Protein AF-A0A2U1FR32-F1 (afdb_monomer_lite)

Structure (mmCIF, N/CA/C/O backbone):
data_AF-A0A2U1FR32-F1
#
_entry.id   AF-A0A2U1FR32-F1
#
loop_
_atom_site.group_PDB
_atom_site.id
_atom_site.type_symbol
_atom_site.label_atom_id
_atom_site.label_alt_id
_atom_site.label_comp_id
_atom_site.label_asym_id
_atom_site.label_entity_id
_atom_site.label_seq_id
_atom_site.pdbx_PDB_ins_code
_atom_site.Cartn_x
_atom_site.Cartn_y
_atom_site.Cartn_z
_atom_site.occupancy
_atom_site.B_iso_or_equiv
_atom_site.auth_seq_id
_atom_site.auth_comp_id
_atom_site.auth_asym_id
_atom_site.auth_atom_id
_atom_site.pdbx_PDB_model_num
ATOM 1 N N . MET A 1 1 ? 0.632 -17.050 11.423 1.00 45.59 1 MET A N 1
ATOM 2 C CA . MET A 1 1 ? 0.057 -16.850 10.078 1.00 45.59 1 MET A CA 1
ATOM 3 C C . MET A 1 1 ? 0.730 -15.634 9.442 1.00 45.59 1 MET A C 1
ATOM 5 O O . MET A 1 1 ? 0.284 -14.521 9.663 1.00 45.59 1 MET A O 1
ATOM 9 N N . ALA A 1 2 ? 1.870 -15.834 8.784 1.00 44.75 2 ALA A N 1
ATOM 10 C CA . ALA A 1 2 ? 2.497 -14.933 7.808 1.00 44.75 2 ALA A CA 1
ATOM 11 C C . ALA A 1 2 ? 3.722 -15.702 7.309 1.00 44.75 2 ALA A C 1
ATOM 13 O O . ALA A 1 2 ? 4.767 -15.726 7.954 1.00 44.75 2 ALA A O 1
ATOM 14 N N . ASP A 1 3 ? 3.462 -16.481 6.269 1.00 45.09 3 ASP A N 1
ATOM 15 C CA . ASP A 1 3 ? 4.373 -17.418 5.640 1.00 45.09 3 ASP A CA 1
ATOM 16 C C . ASP A 1 3 ? 5.488 -16.693 4.878 1.00 45.09 3 ASP A C 1
ATOM 18 O O . ASP A 1 3 ? 5.303 -15.622 4.296 1.00 45.09 3 ASP A O 1
ATOM 22 N N . THR A 1 4 ? 6.652 -17.319 4.946 1.00 58.19 4 THR A N 1
ATOM 23 C CA . THR A 1 4 ? 7.915 -16.967 4.317 1.00 58.19 4 THR A CA 1
ATOM 24 C C . THR A 1 4 ? 7.878 -17.377 2.849 1.00 58.19 4 THR A C 1
ATOM 26 O O . THR A 1 4 ? 7.721 -18.554 2.550 1.00 58.19 4 THR A O 1
ATOM 29 N N . GLY A 1 5 ? 8.140 -16.453 1.922 1.00 46.16 5 GLY A N 1
ATOM 30 C CA . GLY A 1 5 ? 8.424 -16.840 0.538 1.00 46.16 5 GLY A CA 1
ATOM 31 C C . GLY A 1 5 ? 8.424 -15.681 -0.449 1.00 46.16 5 GLY A C 1
ATOM 32 O O . GLY A 1 5 ? 7.370 -15.270 -0.923 1.00 46.16 5 GLY A O 1
ATOM 33 N N . SER A 1 6 ? 9.622 -15.206 -0.804 1.00 45.84 6 SER A N 1
ATOM 34 C CA . SER A 1 6 ? 9.893 -14.185 -1.830 1.00 45.84 6 SER A CA 1
ATOM 35 C C . SER A 1 6 ? 9.463 -12.768 -1.434 1.00 45.84 6 SER A C 1
ATOM 37 O O . SER A 1 6 ? 8.293 -12.413 -1.528 1.00 45.84 6 SER A O 1
ATOM 39 N N . GLU A 1 7 ? 10.430 -11.932 -1.050 1.00 55.53 7 GLU A N 1
ATOM 40 C CA . GLU A 1 7 ? 10.250 -10.543 -0.587 1.00 55.53 7 GLU A CA 1
ATOM 41 C C . GLU A 1 7 ? 9.233 -9.717 -1.404 1.00 55.53 7 GLU A C 1
ATOM 43 O O . GLU A 1 7 ? 8.420 -9.014 -0.822 1.00 55.53 7 GLU A O 1
ATOM 48 N N . GLY A 1 8 ? 9.157 -9.878 -2.731 1.00 59.66 8 GLY A N 1
ATOM 49 C CA . GLY A 1 8 ? 8.148 -9.180 -3.547 1.00 59.66 8 GLY A CA 1
ATOM 50 C C . GLY A 1 8 ? 6.700 -9.671 -3.372 1.00 59.66 8 GLY A C 1
ATOM 51 O O . GLY A 1 8 ? 5.768 -8.874 -3.408 1.0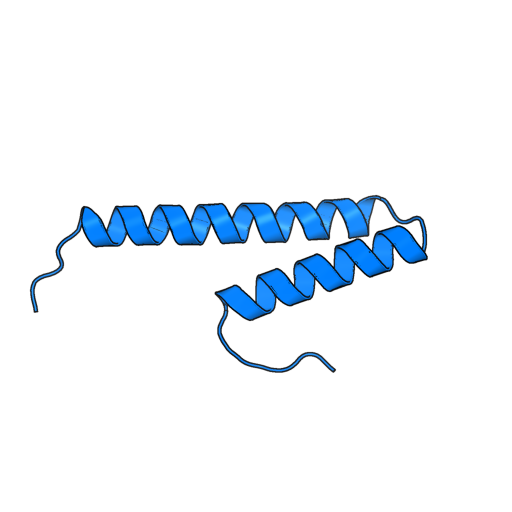0 59.66 8 GLY A O 1
ATOM 52 N N . LYS A 1 9 ? 6.486 -10.974 -3.158 1.00 64.06 9 LYS A N 1
ATOM 53 C CA . LYS A 1 9 ? 5.143 -11.550 -2.959 1.00 64.06 9 LYS A CA 1
ATOM 54 C C . LYS A 1 9 ? 4.656 -11.336 -1.529 1.00 64.06 9 LYS A C 1
ATOM 56 O O . LYS A 1 9 ? 3.470 -11.101 -1.315 1.00 64.06 9 LYS A O 1
ATOM 61 N N . ALA A 1 10 ? 5.570 -11.388 -0.563 1.00 70.81 10 ALA A N 1
ATOM 62 C CA . ALA A 1 10 ? 5.260 -11.170 0.843 1.00 70.81 10 ALA A CA 1
ATOM 63 C C . ALA A 1 10 ? 4.754 -9.741 1.107 1.00 70.81 10 ALA A C 1
ATOM 65 O O . ALA A 1 10 ? 3.746 -9.578 1.795 1.00 70.81 10 ALA A O 1
ATOM 66 N N . ASP A 1 11 ? 5.394 -8.719 0.526 1.00 72.12 11 ASP A N 1
ATOM 67 C CA . ASP A 1 11 ? 4.948 -7.325 0.649 1.00 72.12 11 ASP A CA 1
ATOM 68 C C . ASP A 1 11 ? 3.588 -7.083 -0.028 1.00 72.12 11 ASP A C 1
ATOM 70 O O . ASP A 1 11 ? 2.730 -6.411 0.545 1.00 72.12 11 ASP A O 1
ATOM 74 N N . GLU A 1 12 ? 3.326 -7.699 -1.187 1.00 73.88 12 GLU A N 1
ATOM 75 C CA . GLU A 1 12 ? 2.021 -7.596 -1.857 1.00 73.88 12 GLU A CA 1
ATOM 76 C C . GLU A 1 12 ? 0.897 -8.246 -1.032 1.00 73.88 12 GLU A C 1
ATOM 78 O O . GLU A 1 12 ? -0.176 -7.663 -0.852 1.00 73.88 12 GLU A O 1
ATOM 83 N N . VAL A 1 13 ? 1.145 -9.441 -0.486 1.00 83.81 13 VAL A N 1
ATOM 84 C CA . VAL A 1 13 ? 0.186 -10.146 0.375 1.00 83.81 13 VAL A CA 1
ATOM 85 C C . VAL A 1 13 ? -0.064 -9.349 1.654 1.00 83.81 13 VAL A C 1
ATOM 87 O O . VAL A 1 13 ? -1.214 -9.160 2.047 1.00 83.81 13 VAL A O 1
ATOM 90 N N . LYS A 1 14 ? 0.989 -8.815 2.281 1.00 81.44 14 LYS A N 1
ATOM 91 C CA . LYS A 1 14 ? 0.875 -7.979 3.482 1.00 81.44 14 LYS A CA 1
ATOM 92 C C . LYS A 1 14 ? 0.108 -6.686 3.202 1.00 81.44 14 LYS A C 1
ATOM 94 O O . LYS A 1 14 ? -0.721 -6.292 4.021 1.00 81.44 14 LYS A O 1
ATOM 99 N N . GLY A 1 15 ? 0.336 -6.063 2.047 1.00 84.12 15 GLY A N 1
ATOM 100 C CA . GLY A 1 15 ? -0.391 -4.879 1.594 1.00 84.12 15 GLY A CA 1
ATOM 101 C C . GLY A 1 15 ? -1.886 -5.147 1.414 1.00 84.12 15 GLY A C 1
ATOM 102 O O . GLY A 1 15 ? -2.708 -4.436 1.990 1.00 84.12 15 GLY A O 1
ATOM 103 N N . LYS A 1 16 ? -2.249 -6.239 0.725 1.00 85.81 16 LYS A N 1
ATOM 104 C CA . LYS A 1 16 ? -3.652 -6.671 0.563 1.00 85.81 16 LYS A CA 1
ATOM 105 C C . LYS A 1 16 ? -4.328 -6.981 1.894 1.00 85.81 16 LYS A C 1
ATOM 107 O O . LYS A 1 16 ? -5.486 -6.618 2.092 1.00 85.81 16 LYS A O 1
ATOM 112 N N . VAL A 1 17 ? -3.615 -7.622 2.821 1.00 89.50 17 VAL A N 1
ATOM 113 C CA . VAL A 1 17 ? -4.139 -7.909 4.164 1.00 89.50 17 VAL A CA 1
ATOM 114 C C . VAL A 1 17 ? -4.428 -6.613 4.921 1.00 89.50 17 VAL A C 1
ATOM 116 O O . VAL A 1 17 ? -5.516 -6.485 5.475 1.00 89.50 17 VAL A O 1
ATOM 119 N N . LYS A 1 18 ? -3.517 -5.630 4.904 1.00 88.25 18 LYS A N 1
ATOM 120 C CA . LYS A 1 18 ? -3.756 -4.317 5.527 1.00 88.25 18 LYS A CA 1
ATOM 121 C C . LYS A 1 18 ? -4.907 -3.563 4.863 1.00 88.25 18 LYS A C 1
ATOM 123 O O . LYS A 1 18 ? -5.730 -2.990 5.566 1.00 88.25 18 LYS A O 1
ATOM 128 N N . GLU A 1 19 ? -5.015 -3.613 3.534 1.00 86.81 19 GLU A N 1
ATOM 129 C CA . GLU A 1 19 ? -6.113 -2.961 2.815 1.00 86.81 19 GLU A CA 1
ATOM 130 C C . GLU A 1 19 ? -7.472 -3.574 3.166 1.00 86.81 19 GLU A C 1
ATOM 132 O O . GLU A 1 19 ? -8.444 -2.858 3.409 1.00 86.81 19 GLU A O 1
ATOM 137 N N . THR A 1 20 ? -7.528 -4.902 3.243 1.00 90.69 20 THR A N 1
ATOM 138 C CA . THR A 1 20 ? -8.749 -5.637 3.588 1.00 90.69 20 THR A CA 1
ATOM 139 C C . THR A 1 20 ? -9.121 -5.420 5.052 1.00 90.69 20 THR A C 1
ATOM 141 O O . THR A 1 20 ? -10.282 -5.162 5.356 1.00 90.69 20 THR A O 1
ATOM 144 N N . ALA A 1 21 ? -8.143 -5.466 5.959 1.00 89.12 21 ALA A N 1
ATOM 145 C CA . ALA A 1 21 ? -8.354 -5.216 7.382 1.00 89.12 21 ALA A CA 1
ATOM 146 C C . ALA A 1 21 ? -8.794 -3.768 7.652 1.00 89.12 21 ALA A C 1
ATOM 148 O O . ALA A 1 21 ? -9.734 -3.553 8.411 1.00 89.12 21 ALA A O 1
ATOM 149 N N . GLY A 1 22 ? -8.178 -2.787 6.984 1.00 88.06 22 GLY A N 1
ATOM 150 C CA . GLY A 1 22 ? -8.570 -1.381 7.062 1.00 88.06 22 GLY A CA 1
ATOM 151 C C . GLY A 1 22 ? -9.982 -1.142 6.532 1.00 88.06 22 GLY A C 1
ATOM 152 O O . GLY A 1 22 ? -10.779 -0.483 7.187 1.00 88.06 22 GLY A O 1
ATOM 153 N N . GLN A 1 23 ? -10.355 -1.756 5.403 1.00 89.56 23 GLN A N 1
ATOM 154 C CA . GLN A 1 23 ? -11.734 -1.693 4.901 1.00 89.56 23 GLN A CA 1
ATOM 155 C C . GLN A 1 23 ? -12.744 -2.359 5.841 1.00 89.56 23 GLN A C 1
ATOM 157 O O . GLN A 1 23 ? -13.832 -1.826 6.034 1.00 89.56 23 GLN A O 1
ATOM 162 N N . ALA A 1 24 ? -12.391 -3.505 6.425 1.00 92.31 24 ALA A N 1
ATOM 163 C CA . ALA A 1 24 ? -13.274 -4.241 7.322 1.00 92.31 24 ALA A CA 1
ATOM 164 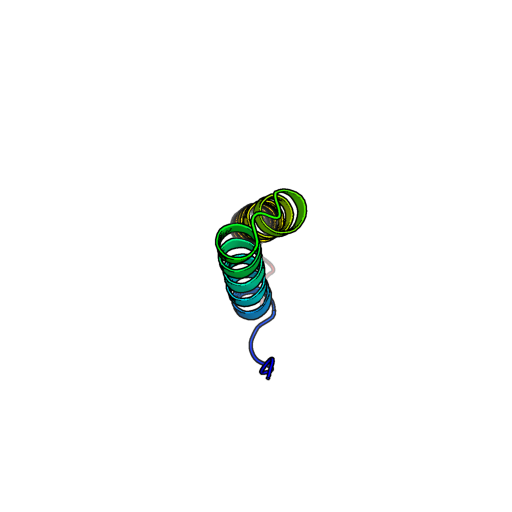C C . ALA A 1 24 ? -13.473 -3.530 8.668 1.00 92.31 24 ALA A C 1
ATOM 166 O O . ALA A 1 24 ? -14.563 -3.588 9.229 1.00 92.31 24 ALA A O 1
ATOM 167 N N . THR A 1 25 ? -12.435 -2.863 9.180 1.00 90.75 25 THR A N 1
ATOM 168 C CA . THR A 1 25 ? -12.477 -2.185 10.482 1.00 90.75 2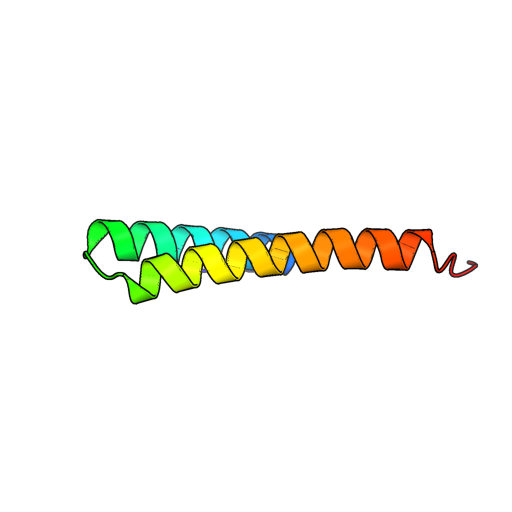5 THR A CA 1
ATOM 169 C C . THR A 1 25 ? -12.774 -0.681 10.381 1.00 90.75 25 THR A C 1
ATOM 171 O O . THR A 1 25 ? -12.988 -0.045 11.408 1.00 90.75 25 THR A O 1
ATOM 174 N N . GLY A 1 26 ? -12.815 -0.116 9.167 1.00 92.56 26 GLY A N 1
ATOM 175 C CA . GLY A 1 26 ? -13.003 1.321 8.926 1.00 92.56 26 GLY A CA 1
ATOM 176 C C . GLY A 1 26 ? -11.756 2.173 9.191 1.00 92.56 26 GLY A C 1
ATOM 177 O O . GLY A 1 26 ? -11.877 3.368 9.435 1.00 92.56 26 GLY A O 1
ATOM 178 N N . ASP A 1 27 ? -10.570 1.566 9.170 1.00 92.62 27 ASP A N 1
ATOM 179 C CA . ASP A 1 27 ? -9.299 2.227 9.458 1.00 92.62 27 ASP A CA 1
ATOM 180 C C . ASP A 1 27 ? -8.605 2.652 8.154 1.00 92.62 27 ASP A C 1
ATOM 182 O O . ASP A 1 27 ? -8.060 1.838 7.394 1.00 92.62 27 ASP A O 1
ATOM 186 N N . ASP A 1 28 ? -8.676 3.953 7.869 1.00 91.31 28 ASP A N 1
ATOM 187 C CA . ASP A 1 28 ? -8.078 4.557 6.677 1.00 91.31 28 ASP A CA 1
ATOM 188 C C . ASP A 1 28 ? -6.544 4.469 6.674 1.00 91.31 28 ASP A C 1
ATOM 190 O O . ASP A 1 28 ? -5.942 4.408 5.600 1.00 91.31 28 ASP A O 1
ATOM 194 N N . GLU A 1 29 ? -5.895 4.402 7.841 1.00 91.88 29 GLU A N 1
ATOM 195 C CA . GLU A 1 29 ? -4.437 4.293 7.940 1.00 91.88 29 GLU A CA 1
ATOM 196 C C . GLU A 1 29 ? -3.954 2.921 7.455 1.00 91.88 29 GLU A C 1
ATOM 198 O O . GLU A 1 29 ? -3.079 2.846 6.586 1.00 91.88 29 GLU A O 1
ATOM 203 N N . LEU A 1 30 ? -4.590 1.836 7.909 1.00 90.69 30 LEU A N 1
ATOM 204 C CA . LEU A 1 30 ? -4.332 0.476 7.428 1.00 90.69 30 LEU A CA 1
ATOM 205 C C . LEU A 1 30 ? -4.583 0.343 5.923 1.00 90.69 30 LEU A C 1
ATOM 207 O O . LEU A 1 30 ? -3.769 -0.243 5.199 1.00 90.69 30 LEU A O 1
ATOM 211 N N . LYS A 1 31 ? -5.674 0.936 5.429 1.00 88.75 31 LYS A N 1
ATOM 212 C CA . LYS A 1 31 ? -5.997 0.948 3.998 1.00 88.75 31 LYS A CA 1
ATOM 213 C C . LYS A 1 31 ? -4.938 1.684 3.177 1.00 88.75 31 LYS A C 1
ATOM 215 O O . LYS A 1 31 ? -4.491 1.183 2.142 1.00 88.75 31 LYS A O 1
ATOM 220 N N . SER A 1 32 ? -4.515 2.852 3.650 1.00 90.38 32 SER A N 1
ATOM 221 C CA . SER A 1 32 ? -3.521 3.689 2.979 1.00 90.38 32 SER A CA 1
ATOM 222 C C . SER A 1 32 ? -2.123 3.058 3.018 1.00 90.38 32 SER A C 1
ATOM 224 O O . SER A 1 32 ? -1.420 3.054 2.004 1.00 90.38 32 SER A O 1
ATOM 226 N N . GLN A 1 33 ? -1.745 2.418 4.132 1.00 85.38 33 GLN A N 1
ATOM 227 C CA . GLN A 1 33 ? -0.521 1.617 4.216 1.00 85.38 33 GLN A CA 1
ATOM 228 C C . GLN A 1 33 ? -0.521 0.469 3.209 1.00 85.38 33 GLN A C 1
ATOM 230 O O . GLN A 1 33 ? 0.477 0.285 2.518 1.00 85.38 33 GLN A O 1
ATOM 235 N N . GLY A 1 34 ? -1.624 -0.281 3.105 1.00 86.94 34 GLY A N 1
ATOM 236 C CA . GLY A 1 34 ? -1.736 -1.402 2.170 1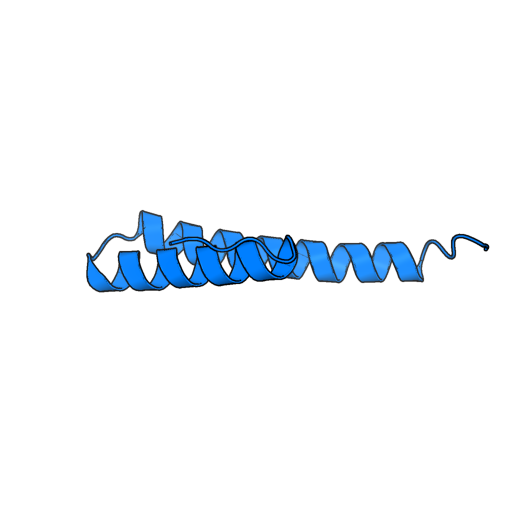.00 86.94 34 GLY A CA 1
ATOM 237 C C . GLY A 1 34 ? -1.493 -0.989 0.717 1.00 86.94 34 GLY A C 1
ATOM 238 O O . GLY A 1 34 ? -0.655 -1.582 0.033 1.00 86.94 34 GLY A O 1
ATOM 239 N N . LYS A 1 35 ? -2.142 0.098 0.278 1.00 86.19 35 LYS A N 1
ATOM 240 C CA . LYS A 1 35 ? -1.924 0.684 -1.055 1.00 86.19 35 LYS A CA 1
ATOM 241 C C . LYS A 1 35 ? -0.511 1.215 -1.255 1.00 86.19 35 LYS A C 1
ATOM 243 O O . LYS A 1 35 ? 0.066 1.043 -2.329 1.00 86.19 35 LYS A O 1
ATOM 248 N N . GLY A 1 36 ? 0.043 1.873 -0.238 1.00 87.44 36 GLY A N 1
ATOM 249 C CA . GLY A 1 36 ? 1.399 2.410 -0.280 1.00 87.44 36 GLY A CA 1
ATOM 250 C C . GLY A 1 36 ? 2.455 1.314 -0.423 1.00 87.44 36 GLY A C 1
ATOM 251 O O . GLY A 1 36 ? 3.387 1.471 -1.210 1.00 87.44 36 GLY A O 1
ATOM 252 N N . ASP A 1 37 ? 2.298 0.201 0.296 1.00 83.44 37 ASP A N 1
ATOM 253 C CA . ASP A 1 37 ? 3.185 -0.964 0.214 1.00 83.44 37 ASP A CA 1
ATOM 254 C C . ASP A 1 37 ? 3.115 -1.623 -1.181 1.00 83.44 37 ASP A C 1
ATOM 256 O O . ASP A 1 37 ? 4.162 -1.882 -1.778 1.00 83.44 37 ASP A O 1
ATOM 260 N N . GLN A 1 38 ? 1.918 -1.785 -1.768 1.00 82.38 38 GLN A N 1
ATOM 261 C CA . GLN A 1 38 ? 1.770 -2.298 -3.142 1.00 82.38 38 GLN A CA 1
ATOM 262 C C . GLN A 1 38 ? 2.447 -1.393 -4.180 1.00 82.38 38 GLN A C 1
ATOM 264 O O . GLN A 1 38 ? 3.284 -1.856 -4.953 1.00 82.38 38 GLN A O 1
ATOM 269 N N . ALA A 1 39 ? 2.159 -0.088 -4.155 1.00 84.88 39 ALA A N 1
ATOM 270 C CA . ALA A 1 39 ? 2.734 0.857 -5.112 1.00 84.88 39 ALA A CA 1
ATOM 271 C C . ALA A 1 39 ? 4.269 0.914 -5.024 1.00 84.88 39 ALA A C 1
ATOM 273 O O . ALA A 1 39 ? 4.959 0.991 -6.042 1.00 84.88 39 ALA A O 1
ATOM 274 N N . LYS A 1 40 ? 4.828 0.844 -3.809 1.00 82.06 40 LYS A N 1
ATOM 275 C CA . LYS A 1 40 ? 6.282 0.781 -3.600 1.00 82.06 40 LYS A CA 1
ATOM 276 C C . LYS A 1 40 ? 6.883 -0.520 -4.125 1.00 82.06 40 LYS A C 1
ATOM 278 O O . LYS A 1 40 ? 7.982 -0.476 -4.679 1.00 82.06 40 LYS A O 1
ATOM 283 N N . GLY A 1 41 ? 6.187 -1.644 -3.962 1.00 81.00 41 GLY A N 1
ATOM 284 C CA . GLY A 1 41 ? 6.580 -2.941 -4.511 1.00 81.00 41 GLY A CA 1
ATOM 285 C C . GLY A 1 41 ? 6.656 -2.918 -6.037 1.00 81.00 41 GLY A C 1
ATOM 286 O O . GLY A 1 41 ? 7.707 -3.232 -6.599 1.00 81.00 41 GLY A O 1
ATOM 287 N N . ASP A 1 42 ? 5.598 -2.446 -6.699 1.00 79.44 42 ASP A N 1
ATOM 288 C CA . ASP A 1 42 ? 5.535 -2.313 -8.160 1.00 79.44 42 ASP A CA 1
ATOM 289 C C . ASP A 1 42 ? 6.636 -1.396 -8.70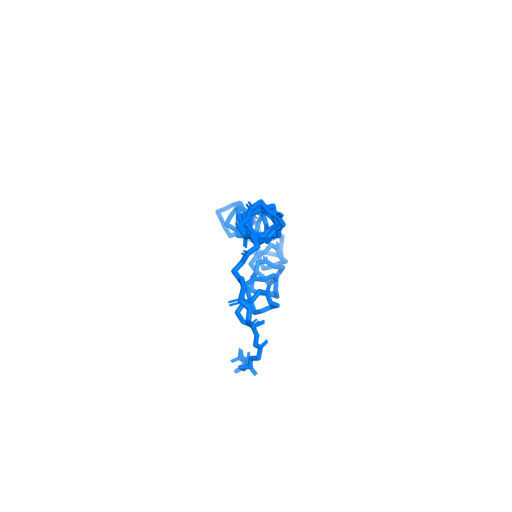5 1.00 79.44 42 ASP A C 1
ATOM 291 O O . ASP A 1 42 ? 7.361 -1.764 -9.634 1.00 79.44 42 ASP A O 1
ATOM 295 N N . VAL A 1 43 ? 6.833 -0.229 -8.082 1.00 82.50 43 VAL A N 1
ATOM 296 C CA . VAL A 1 43 ? 7.889 0.717 -8.472 1.00 82.50 43 VAL A CA 1
ATOM 297 C C . VAL A 1 43 ? 9.281 0.124 -8.257 1.00 82.50 43 VAL A C 1
ATOM 299 O O . VAL A 1 43 ? 10.143 0.263 -9.126 1.00 82.50 43 VAL A O 1
ATOM 302 N N . LYS A 1 44 ? 9.525 -0.575 -7.140 1.00 79.81 44 LYS A N 1
ATOM 303 C CA . LYS A 1 44 ? 10.798 -1.276 -6.910 1.00 79.81 44 LYS A CA 1
ATOM 304 C C . LYS A 1 44 ? 11.036 -2.364 -7.946 1.00 79.81 44 LYS A C 1
ATOM 306 O O . LYS A 1 44 ? 12.170 -2.530 -8.383 1.00 79.81 44 LYS A O 1
ATOM 311 N N . GLN A 1 45 ? 10.012 -3.125 -8.316 1.00 79.00 45 GLN A N 1
ATOM 312 C CA . GLN A 1 45 ? 10.156 -4.238 -9.247 1.00 79.00 45 GLN A CA 1
ATOM 313 C C . GLN A 1 45 ? 10.373 -3.739 -10.682 1.00 79.00 45 GLN A C 1
ATOM 315 O O . GLN A 1 45 ? 11.259 -4.234 -11.376 1.00 79.00 45 GLN A O 1
ATOM 320 N N . ALA A 1 46 ? 9.631 -2.712 -11.106 1.00 79.50 46 ALA A N 1
ATOM 321 C CA . ALA A 1 46 ? 9.839 -2.041 -12.387 1.00 79.50 46 ALA A CA 1
ATOM 322 C C . ALA A 1 46 ? 11.215 -1.360 -12.445 1.00 79.50 46 ALA A C 1
ATOM 324 O O . ALA A 1 46 ? 11.962 -1.551 -13.403 1.00 79.50 46 ALA A O 1
ATOM 325 N N . GLY A 1 47 ? 11.592 -0.638 -11.386 1.00 81.38 47 GLY A N 1
ATOM 326 C CA . GLY A 1 47 ? 12.890 0.019 -11.271 1.00 81.38 47 GLY A CA 1
ATOM 327 C C . GLY A 1 47 ? 14.056 -0.966 -11.289 1.00 81.38 47 GLY A C 1
ATOM 328 O O . GLY A 1 47 ? 15.035 -0.716 -11.983 1.00 81.38 47 GLY A O 1
ATOM 329 N N . GLN A 1 48 ? 13.946 -2.102 -10.592 1.00 74.94 48 GLN A N 1
ATOM 330 C CA . GLN A 1 48 ? 14.953 -3.165 -10.637 1.00 74.94 48 GLN A CA 1
ATOM 331 C C . GLN A 1 48 ? 15.058 -3.796 -12.024 1.00 74.94 48 GLN A C 1
ATOM 333 O O . GLN A 1 48 ? 16.170 -3.922 -12.513 1.00 74.94 48 GLN A O 1
ATOM 338 N N . LYS A 1 49 ? 13.941 -4.104 -12.699 1.00 74.12 49 LYS A N 1
ATOM 339 C CA . LYS A 1 49 ? 13.973 -4.619 -14.081 1.00 74.12 49 LYS A CA 1
ATOM 340 C C . LYS A 1 49 ? 14.644 -3.650 -15.053 1.00 74.12 49 LYS A C 1
ATOM 342 O O . LYS A 1 49 ? 15.411 -4.080 -15.905 1.00 74.12 49 LYS A O 1
ATOM 347 N N . ILE A 1 50 ? 14.376 -2.351 -14.923 1.00 78.06 50 ILE A N 1
ATOM 348 C CA . ILE A 1 50 ? 15.022 -1.323 -15.749 1.00 78.06 50 ILE A CA 1
ATOM 349 C C . ILE A 1 50 ? 16.515 -1.244 -15.420 1.00 78.06 50 ILE A C 1
ATOM 351 O O . ILE A 1 50 ? 17.336 -1.201 -16.328 1.00 78.06 50 ILE A O 1
ATOM 355 N N . LYS A 1 51 ? 16.887 -1.262 -14.135 1.00 71.19 51 LYS A N 1
ATOM 356 C CA . LYS A 1 51 ? 18.296 -1.247 -13.716 1.00 71.19 51 LYS A CA 1
ATOM 357 C C . LYS A 1 51 ? 19.061 -2.478 -14.199 1.00 71.19 51 LYS A C 1
ATOM 359 O O . LYS A 1 51 ? 20.208 -2.322 -14.592 1.00 71.19 51 LYS A O 1
ATOM 364 N N . ASP A 1 52 ? 18.425 -3.644 -14.200 1.00 74.81 52 ASP A N 1
ATOM 365 C CA . ASP A 1 52 ? 18.970 -4.915 -14.693 1.00 74.81 52 ASP A CA 1
ATOM 366 C C . ASP A 1 52 ? 19.124 -4.903 -16.226 1.00 74.81 52 ASP A C 1
ATOM 368 O O . ASP A 1 52 ? 20.173 -5.255 -16.752 1.00 74.81 52 ASP A O 1
ATOM 372 N N . ALA A 1 53 ? 18.138 -4.361 -16.953 1.00 70.31 53 ALA A N 1
ATOM 373 C CA . ALA A 1 53 ? 18.202 -4.211 -18.410 1.00 70.31 53 ALA A CA 1
ATOM 374 C C . ALA A 1 53 ? 1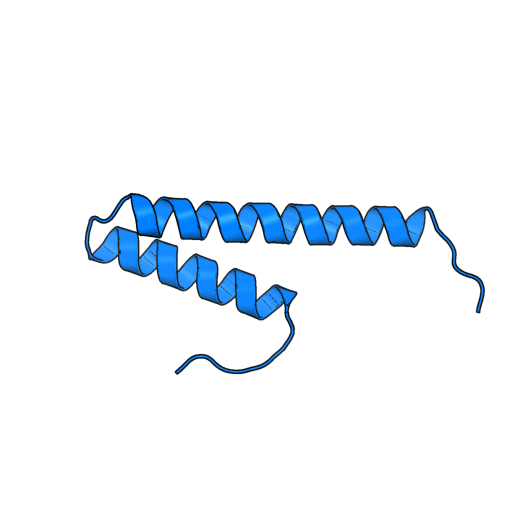9.228 -3.158 -18.879 1.00 70.31 53 ALA A C 1
ATOM 376 O O . ALA A 1 53 ? 19.797 -3.287 -19.960 1.00 70.31 53 ALA A O 1
ATOM 377 N N . VAL A 1 54 ? 19.451 -2.106 -18.084 1.00 76.38 54 VAL A N 1
ATOM 378 C CA . VAL A 1 54 ? 20.414 -1.028 -18.381 1.00 76.38 54 VAL A CA 1
ATOM 379 C C . VAL A 1 54 ? 21.817 -1.354 -17.863 1.00 76.38 54 VAL A C 1
ATOM 381 O O . VAL A 1 54 ? 22.799 -0.849 -18.403 1.00 76.38 54 VAL A O 1
ATOM 384 N N . THR A 1 55 ? 21.929 -2.218 -16.853 1.00 68.25 55 THR A N 1
ATOM 385 C CA . THR A 1 55 ? 23.202 -2.723 -16.328 1.00 68.25 55 THR A CA 1
ATOM 386 C C . THR A 1 55 ? 23.352 -4.185 -16.750 1.00 68.25 55 THR A C 1
ATOM 388 O O . THR A 1 55 ? 23.100 -5.070 -15.932 1.00 68.25 55 THR A O 1
ATOM 391 N N . PRO A 1 56 ? 23.756 -4.481 -18.002 1.00 59.91 56 PRO A N 1
ATOM 392 C CA . PRO A 1 56 ? 24.116 -5.836 -18.388 1.00 59.91 56 PRO A CA 1
ATOM 393 C C . PRO A 1 56 ? 25.385 -6.220 -17.620 1.00 59.91 56 PRO A C 1
ATOM 395 O O . PRO A 1 56 ? 26.505 -5.981 -18.067 1.00 59.91 56 PRO A O 1
ATOM 398 N N . ASN A 1 57 ? 25.222 -6.778 -16.422 1.00 59.47 57 ASN A N 1
ATOM 399 C CA . ASN A 1 57 ? 26.325 -7.392 -15.701 1.00 59.47 57 ASN A CA 1
ATOM 400 C C . ASN A 1 57 ? 26.614 -8.741 -16.358 1.00 59.47 57 ASN A C 1
ATOM 402 O O . ASN A 1 57 ? 25.991 -9.763 -16.080 1.00 59.47 57 ASN A O 1
ATOM 406 N N . ASN A 1 58 ? 27.554 -8.650 -17.293 1.00 57.53 58 ASN A N 1
ATOM 407 C CA . ASN A 1 58 ? 28.436 -9.673 -17.821 1.00 57.53 58 ASN A CA 1
ATOM 408 C C . ASN A 1 58 ? 28.615 -10.850 -16.839 1.00 57.53 58 ASN A C 1
ATOM 410 O O . ASN A 1 58 ? 29.217 -10.685 -15.774 1.00 57.53 58 ASN A O 1
ATOM 414 N N . LYS A 1 59 ? 28.114 -12.030 -17.212 1.00 54.16 59 LYS A N 1
ATOM 415 C CA . LYS A 1 59 ? 28.588 -13.308 -16.677 1.00 54.16 59 LYS A CA 1
ATOM 416 C C . LYS A 1 59 ? 29.370 -14.032 -17.758 1.00 54.16 59 LYS A C 1
ATOM 418 O O . LYS A 1 59 ? 28.893 -14.012 -18.913 1.00 54.16 59 LYS A O 1
#

Secondary structure (DSSP, 8-state):
------HHHHHHHHHHHHHHHHHHHT-HHHHHHHHHHHHHHHHHHHHHHHHHHHS----

Radius of gyration: 14.84 Å; chains: 1; bounding box: 42×22×29 Å

Sequence (59 aa):
MADTGSEGKADEVKGKVKETAGQATGDDELKSQGKGDQAKGDVKQAGQKIKDAVTPNNK

InterPro domains:
  IPR008462 CsbD-like domain [PF05532] (7-54)
  IPR036629 YjbJ superfamily [G3DSA:1.10.1470.10] (1-55)
  IPR036629 YjbJ superfamily [SSF69047] (6-55)

Organism: NCBI:txid663609

pLDDT: mean 76.62, std 14.04, range [44.75, 92.62]

Foldseek 3Di:
DQDDDDPLVSLLVCLVVLLVVCVVVVNVVSNVSSVVSNVVSVCVVVVVVVVCVVDVPDD